Protein AF-A0A920MX42-F1 (afdb_monomer)

Solvent-accessible surface area (backbone atoms only — not comparable to full-atom values): 5718 Å² total; per-residue (Å²): 137,81,86,75,76,70,74,86,81,66,49,70,89,48,78,51,64,44,71,52,87,67,25,40,43,35,32,10,25,47,97,42,59,8,33,32,33,56,77,58,56,96,63,99,54,83,55,80,85,58,47,42,77,44,28,25,28,31,77,16,60,69,50,57,47,42,89,58,65,45,53,29,32,5,30,34,77,96,69,32,32,24,38,22,32,66,86,78,68,46,74,46,81,48,70,81,81,82,119

pLDDT: mean 82.23, std 15.17, range [33.03, 94.81]

Sequence (99 aa):
MVHSKKPTYAQFYRVITDNRFPYYVYAGQQDNSSVAVPNQTTGRGIDWSDWYSAAGCESAYLAFDPDNPVEVYGGCYQGLIEKLNVMTRKVEVLWLMNF

Nearest PDB structures (foldseek):
  7qep-assembly1_RA  TM=6.853E-01  e=4.063E-01  Encephalitozoon cuniculi GB-M1
  5ic7-assembly1_A  TM=6.778E-01  e=4.063E-01  Thermochaetoides thermophila DSM 1495
  8snb-assembly1_4A  TM=6.304E-01  e=8.174E-01  Strongylocentrotus purpuratus
  8y6p-assembly1_Q  TM=5.548E-01  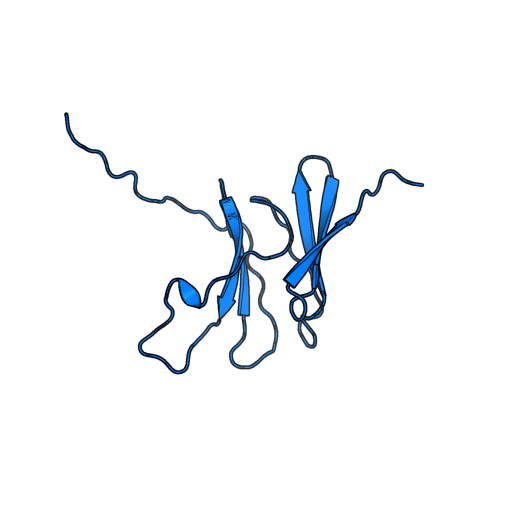e=6.247E-01  Drosophila melanogaster

Structure (mmCIF, N/CA/C/O backbone):
data_AF-A0A920MX42-F1
#
_entry.id   AF-A0A920MX42-F1
#
loop_
_atom_site.group_PDB
_atom_site.id
_atom_site.type_symbol
_atom_site.label_atom_id
_atom_site.label_alt_id
_atom_site.label_comp_id
_atom_site.label_asym_id
_atom_site.label_entity_id
_atom_site.label_seq_id
_atom_site.pdbx_PDB_ins_code
_atom_site.Cartn_x
_atom_site.Cartn_y
_atom_site.Cartn_z
_atom_site.occupancy
_atom_site.B_iso_or_equiv
_atom_site.auth_seq_id
_atom_site.auth_comp_id
_atom_site.auth_asym_id
_atom_site.auth_atom_id
_atom_site.pdbx_PDB_model_num
ATOM 1 N N . MET A 1 1 ? 9.013 39.762 4.833 1.00 33.03 1 MET A N 1
ATOM 2 C CA . MET A 1 1 ? 9.105 38.291 4.724 1.00 33.03 1 MET A CA 1
ATOM 3 C C . MET A 1 1 ? 7.728 37.723 5.005 1.00 33.03 1 MET A C 1
ATOM 5 O O . MET A 1 1 ? 7.288 37.770 6.143 1.00 33.03 1 MET A O 1
ATOM 9 N N . VAL A 1 2 ? 7.010 37.278 3.976 1.00 33.75 2 VAL A N 1
ATOM 10 C CA . VAL A 1 2 ? 5.775 36.512 4.171 1.00 33.75 2 VAL A CA 1
ATOM 11 C C . VAL A 1 2 ? 6.209 35.060 4.290 1.00 33.75 2 VAL A C 1
ATOM 13 O O . VAL A 1 2 ? 6.822 34.524 3.369 1.00 33.75 2 VAL A O 1
ATOM 16 N N . HIS A 1 3 ? 5.955 34.446 5.442 1.00 37.38 3 HIS A N 1
ATOM 17 C CA . HIS A 1 3 ? 6.099 33.007 5.616 1.00 37.38 3 HIS A CA 1
ATOM 18 C C . HIS A 1 3 ? 5.019 32.340 4.758 1.00 37.38 3 HIS A C 1
ATOM 20 O O . HIS A 1 3 ? 3.893 32.125 5.203 1.00 37.38 3 HIS A O 1
ATOM 26 N N . SER A 1 4 ? 5.340 32.099 3.485 1.00 34.34 4 SER A N 1
ATOM 27 C CA . SER A 1 4 ? 4.512 31.297 2.595 1.00 34.34 4 SER A CA 1
ATOM 28 C C . SER A 1 4 ? 4.564 29.868 3.116 1.00 34.34 4 SER A C 1
ATOM 30 O O . SER A 1 4 ? 5.504 29.119 2.845 1.00 34.34 4 SER A O 1
ATOM 32 N N . LYS A 1 5 ? 3.578 29.506 3.937 1.00 45.38 5 LYS A N 1
ATOM 33 C CA . LYS A 1 5 ? 3.261 28.110 4.209 1.00 45.38 5 LYS A CA 1
ATOM 34 C C . LYS A 1 5 ? 2.852 27.549 2.849 1.00 45.38 5 LYS A C 1
ATOM 36 O O . LYS A 1 5 ? 1.749 27.828 2.386 1.00 45.38 5 LYS A O 1
ATOM 41 N N . LYS A 1 6 ? 3.774 26.869 2.156 1.00 48.97 6 LYS A N 1
ATOM 42 C CA . LYS A 1 6 ? 3.449 26.165 0.914 1.00 48.97 6 LYS A CA 1
ATOM 43 C C . LYS A 1 6 ? 2.224 25.300 1.226 1.00 48.97 6 LYS A C 1
ATOM 45 O O . LYS A 1 6 ? 2.298 24.526 2.183 1.00 48.97 6 LYS A O 1
ATOM 50 N N . PRO A 1 7 ? 1.102 25.425 0.505 1.00 45.41 7 PRO A N 1
ATOM 51 C CA . PRO A 1 7 ? 0.087 24.390 0.560 1.00 45.41 7 PRO A CA 1
ATOM 52 C C . PRO A 1 7 ? 0.813 23.083 0.247 1.00 45.41 7 PRO A C 1
ATOM 54 O O . PRO A 1 7 ? 1.626 23.041 -0.679 1.00 45.41 7 PRO A O 1
ATOM 57 N N . THR A 1 8 ? 0.622 22.049 1.059 1.00 52.72 8 THR A N 1
ATOM 58 C CA . THR A 1 8 ? 1.105 20.706 0.731 1.00 52.72 8 THR A CA 1
ATOM 59 C C . THR A 1 8 ? 0.271 20.213 -0.443 1.00 52.72 8 THR A C 1
ATOM 61 O O . THR A 1 8 ? -0.716 19.505 -0.275 1.00 52.72 8 THR A O 1
ATOM 64 N N . TYR A 1 9 ? 0.616 20.701 -1.634 1.00 56.22 9 TYR A N 1
ATOM 65 C CA . TYR A 1 9 ? 0.080 20.257 -2.904 1.00 56.22 9 TYR A CA 1
ATOM 66 C C . TYR A 1 9 ? 0.596 18.840 -3.120 1.00 56.22 9 TYR A C 1
ATOM 68 O O . TYR A 1 9 ? 1.707 18.636 -3.591 1.00 56.22 9 TYR A O 1
ATOM 76 N N . ALA A 1 10 ? -0.199 17.874 -2.690 1.00 65.19 10 ALA A N 1
ATOM 77 C CA . ALA A 1 10 ? 0.009 16.467 -2.952 1.00 65.19 10 ALA A CA 1
ATOM 78 C C . ALA A 1 10 ? -0.965 16.053 -4.051 1.00 65.19 10 ALA A C 1
ATOM 80 O O . ALA A 1 10 ? -2.143 16.413 -4.005 1.00 65.19 10 ALA A O 1
ATOM 81 N N . GLN A 1 11 ? -0.476 15.324 -5.046 1.00 77.62 11 GLN A N 1
ATOM 82 C CA . GLN A 1 11 ? -1.298 14.819 -6.139 1.00 77.62 11 GLN A CA 1
ATOM 83 C C . GLN A 1 11 ? -1.220 13.296 -6.141 1.00 77.62 11 GLN A C 1
ATOM 85 O O . GLN A 1 11 ? -0.132 12.727 -6.046 1.00 77.62 11 GLN A O 1
ATOM 90 N N . PHE A 1 12 ? -2.380 12.646 -6.234 1.00 83.62 12 PHE A N 1
ATOM 91 C CA . PHE A 1 12 ? -2.490 11.206 -6.431 1.00 83.62 12 PHE A CA 1
ATOM 92 C C . PHE A 1 12 ? -2.818 10.952 -7.896 1.00 83.62 12 PHE A C 1
ATOM 94 O O . PHE A 1 12 ? -3.906 11.284 -8.361 1.00 83.62 12 PHE A O 1
ATOM 101 N N . TYR A 1 13 ? -1.880 10.362 -8.631 1.00 80.00 13 TYR A N 1
ATOM 102 C CA . TYR A 1 13 ? -2.086 10.056 -10.050 1.00 80.00 13 TYR A CA 1
ATOM 103 C C . TYR A 1 13 ? -2.804 8.724 -10.273 1.00 80.00 13 TYR A C 1
ATOM 105 O O . TYR A 1 13 ? -3.379 8.492 -11.336 1.00 80.00 13 TYR A O 1
ATOM 113 N N . ARG A 1 14 ? -2.761 7.831 -9.280 1.00 86.12 14 ARG A N 1
ATOM 114 C CA . ARG A 1 14 ? -3.396 6.516 -9.323 1.00 86.12 14 ARG A CA 1
ATOM 115 C C . ARG A 1 14 ? -3.838 6.110 -7.930 1.00 86.12 14 ARG A C 1
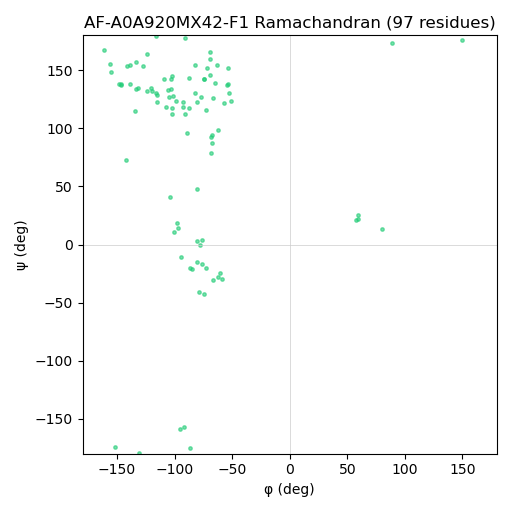ATOM 117 O O . ARG A 1 14 ? -3.094 6.288 -6.971 1.00 86.12 14 ARG A O 1
ATOM 124 N N . VAL A 1 15 ? -5.037 5.545 -7.864 1.00 89.88 15 VAL A N 1
ATOM 125 C CA . VAL A 1 15 ? -5.678 5.097 -6.633 1.00 89.88 15 VAL A CA 1
ATOM 126 C C . VAL A 1 15 ? -6.236 3.699 -6.865 1.00 89.88 15 VAL A C 1
ATOM 128 O O . VAL A 1 15 ? -6.868 3.465 -7.895 1.00 89.88 15 VAL A O 1
ATOM 131 N N . ILE A 1 16 ? -6.002 2.787 -5.923 1.00 92.88 16 ILE A N 1
ATOM 132 C CA . ILE A 1 16 ? -6.623 1.456 -5.889 1.00 92.88 16 ILE A CA 1
ATOM 133 C C . ILE A 1 16 ? -7.145 1.149 -4.484 1.00 92.88 16 ILE A C 1
ATOM 135 O O . ILE A 1 16 ? -6.678 1.736 -3.507 1.00 92.88 16 ILE A O 1
ATOM 139 N N . THR A 1 17 ? -8.109 0.238 -4.377 1.00 94.81 17 THR A N 1
ATOM 140 C CA . THR A 1 17 ? -8.725 -0.158 -3.104 1.00 94.81 17 THR A CA 1
ATOM 141 C C . THR A 1 17 ? -8.692 -1.665 -2.912 1.00 94.81 17 THR A C 1
ATOM 143 O O . THR A 1 17 ? -8.675 -2.412 -3.889 1.00 94.81 17 THR A O 1
ATOM 146 N N . ASP A 1 18 ? -8.699 -2.104 -1.657 1.00 94.19 18 ASP A N 1
ATOM 147 C CA . ASP A 1 18 ? -8.965 -3.504 -1.314 1.00 94.19 18 ASP A CA 1
ATOM 148 C C . ASP A 1 18 ? -10.463 -3.760 -1.064 1.00 94.19 18 ASP A C 1
ATOM 150 O O . ASP A 1 18 ? -11.282 -2.841 -1.126 1.00 94.19 18 ASP A O 1
ATOM 154 N N . ASN A 1 19 ? -10.807 -5.020 -0.786 1.00 94.75 19 ASN A N 1
ATOM 155 C CA . ASN A 1 19 ? -12.170 -5.469 -0.497 1.00 94.75 19 ASN A CA 1
ATOM 156 C C . ASN A 1 19 ? -12.436 -5.665 1.009 1.00 94.75 19 ASN A C 1
ATOM 158 O O . ASN A 1 19 ? -13.457 -6.245 1.388 1.00 94.75 19 ASN A O 1
ATOM 162 N N . ARG A 1 20 ? -11.533 -5.215 1.894 1.00 91.31 20 ARG A N 1
ATOM 163 C CA . ARG A 1 20 ? -11.740 -5.322 3.349 1.00 91.31 20 ARG A CA 1
ATOM 164 C C . ARG A 1 20 ? -12.858 -4.374 3.790 1.00 91.31 20 ARG A C 1
ATOM 166 O O . ARG A 1 20 ? -13.253 -3.473 3.063 1.00 91.31 20 ARG A O 1
ATOM 173 N N . PHE A 1 21 ? -13.384 -4.545 5.001 1.00 88.00 21 PHE A N 1
ATOM 174 C CA . PHE A 1 21 ? -14.280 -3.547 5.588 1.00 88.00 21 PHE A CA 1
ATOM 175 C C . PHE A 1 21 ? -13.895 -3.261 7.043 1.00 88.00 21 PHE A C 1
ATOM 177 O O . PHE A 1 21 ? -14.026 -4.159 7.878 1.00 88.00 21 PHE A O 1
ATOM 184 N N . PRO A 1 22 ? -13.440 -2.037 7.378 1.00 89.88 22 PRO A N 1
ATOM 185 C CA . PRO A 1 22 ? -13.134 -0.900 6.489 1.00 89.88 22 PRO A CA 1
ATOM 186 C C . PRO A 1 22 ? -12.152 -1.246 5.352 1.00 89.88 22 PRO A C 1
ATOM 188 O O . PRO A 1 22 ? -11.186 -1.971 5.598 1.00 89.88 22 PRO A O 1
ATOM 191 N N . TYR A 1 23 ? -12.401 -0.752 4.131 1.00 92.06 23 TYR A N 1
ATOM 192 C CA . TYR A 1 23 ? -11.460 -0.934 3.015 1.00 92.06 23 TYR A CA 1
ATOM 193 C C . TYR A 1 23 ? -10.350 0.105 3.091 1.00 92.06 23 TYR A C 1
ATOM 195 O O . TYR A 1 23 ? -10.548 1.197 3.629 1.00 92.06 23 TYR A O 1
ATOM 203 N N . TYR A 1 24 ? -9.191 -0.207 2.520 1.00 94.56 24 TYR A N 1
ATOM 204 C CA . TYR A 1 24 ? -8.100 0.755 2.386 1.00 94.56 24 TYR A CA 1
ATOM 205 C C . TYR A 1 24 ? -8.011 1.317 0.973 1.00 94.56 24 TYR A C 1
ATOM 207 O O . TYR A 1 24 ? -8.258 0.629 -0.016 1.00 94.56 24 TYR A O 1
ATOM 215 N N . VAL A 1 25 ? -7.629 2.587 0.900 1.00 93.06 25 VAL A N 1
ATOM 216 C CA . VAL A 1 25 ? -7.299 3.328 -0.312 1.00 93.06 25 VAL A CA 1
ATOM 217 C C . VAL A 1 25 ? -5.784 3.465 -0.380 1.00 93.06 25 VAL A C 1
ATOM 219 O O . VAL A 1 25 ? -5.169 3.947 0.569 1.00 93.06 25 VAL A O 1
ATOM 222 N N . TYR A 1 26 ? -5.190 3.066 -1.501 1.00 93.12 26 TYR A N 1
ATOM 223 C CA . TYR A 1 26 ? -3.748 3.060 -1.727 1.00 93.12 26 TYR A CA 1
ATOM 224 C C . TYR A 1 26 ? -3.392 3.947 -2.914 1.00 93.12 26 TYR A C 1
ATOM 226 O O . TYR A 1 26 ? -4.031 3.854 -3.967 1.00 93.12 26 TYR A O 1
ATOM 234 N N . ALA A 1 27 ? -2.361 4.780 -2.774 1.00 89.94 27 ALA A N 1
ATOM 235 C CA . ALA A 1 27 ? -1.936 5.681 -3.840 1.00 89.94 27 ALA A CA 1
ATOM 236 C C . ALA A 1 27 ? -0.458 6.080 -3.737 1.00 89.94 27 ALA A C 1
ATOM 238 O O . ALA A 1 27 ? 0.086 6.221 -2.644 1.00 89.94 27 ALA A O 1
ATOM 239 N N . GLY A 1 28 ? 0.178 6.316 -4.886 1.00 86.81 28 GLY A N 1
ATOM 240 C CA . GLY A 1 28 ? 1.453 7.034 -4.965 1.00 86.81 28 GLY A CA 1
ATOM 241 C C . GLY A 1 28 ? 1.217 8.535 -4.804 1.00 86.81 28 GLY A C 1
ATOM 242 O O . GLY A 1 28 ? 0.370 9.094 -5.506 1.00 86.81 28 GLY A O 1
ATOM 243 N N . GLN A 1 29 ? 1.926 9.178 -3.876 1.00 82.94 29 GLN A N 1
ATOM 244 C CA . GLN A 1 29 ? 1.833 10.618 -3.646 1.00 82.94 29 GLN A CA 1
ATOM 245 C C . GLN A 1 29 ? 2.987 11.329 -4.356 1.00 82.94 29 GLN A C 1
ATOM 247 O O . GLN A 1 29 ? 4.140 11.036 -4.060 1.00 82.94 29 GLN A O 1
ATOM 252 N N . GLN A 1 30 ? 2.693 12.290 -5.238 1.00 79.38 30 GLN A N 1
ATOM 253 C CA . GLN A 1 30 ? 3.741 13.095 -5.875 1.00 79.38 30 GLN A CA 1
ATOM 254 C C . GLN A 1 30 ? 4.652 13.761 -4.832 1.00 79.38 30 GLN A C 1
ATOM 256 O O . GLN A 1 30 ? 4.160 14.308 -3.841 1.00 79.38 30 GLN A O 1
ATOM 261 N N . ASP A 1 31 ? 5.957 13.736 -5.093 1.00 71.31 31 ASP A N 1
ATOM 262 C CA . ASP A 1 31 ? 7.030 14.305 -4.284 1.00 71.31 31 ASP A CA 1
ATOM 263 C C . ASP A 1 31 ? 7.083 13.724 -2.854 1.00 71.31 31 ASP A C 1
ATOM 265 O O . ASP A 1 31 ? 7.622 14.352 -1.938 1.00 71.31 31 ASP A O 1
ATOM 269 N N . ASN A 1 32 ? 6.511 12.527 -2.635 1.00 75.38 32 ASN A N 1
ATOM 270 C CA . ASN A 1 32 ? 6.496 11.833 -1.344 1.00 75.38 32 ASN A CA 1
ATOM 271 C C . ASN A 1 32 ? 6.418 10.292 -1.487 1.00 75.38 32 ASN A C 1
ATOM 273 O O . ASN A 1 32 ? 6.504 9.733 -2.575 1.00 75.38 32 ASN A O 1
ATOM 277 N N . SER A 1 33 ? 6.275 9.565 -0.378 1.00 81.19 33 SER A N 1
ATOM 278 C CA . SER A 1 33 ? 6.046 8.118 -0.385 1.00 81.19 33 SER A CA 1
ATOM 279 C C . SER A 1 33 ? 4.665 7.745 -0.929 1.00 81.19 33 SER A C 1
ATOM 281 O O . SER A 1 33 ? 3.715 8.524 -0.857 1.00 81.19 33 SER A O 1
ATOM 283 N N . SER A 1 34 ? 4.505 6.499 -1.369 1.00 87.94 34 SER A N 1
ATOM 284 C CA . SER A 1 34 ? 3.168 5.915 -1.477 1.00 87.94 34 SER A CA 1
ATOM 285 C C . SER A 1 34 ? 2.507 5.803 -0.097 1.00 87.94 34 SER A C 1
ATOM 287 O O . SER A 1 34 ? 3.181 5.746 0.935 1.00 87.94 34 SER A O 1
ATOM 289 N N . VAL A 1 35 ? 1.178 5.797 -0.065 1.00 91.19 35 VAL A N 1
ATOM 290 C CA . VAL A 1 35 ? 0.383 5.815 1.167 1.00 91.19 35 VAL A CA 1
ATOM 291 C C . VAL A 1 35 ? -0.812 4.879 1.079 1.00 91.19 35 VAL A C 1
AT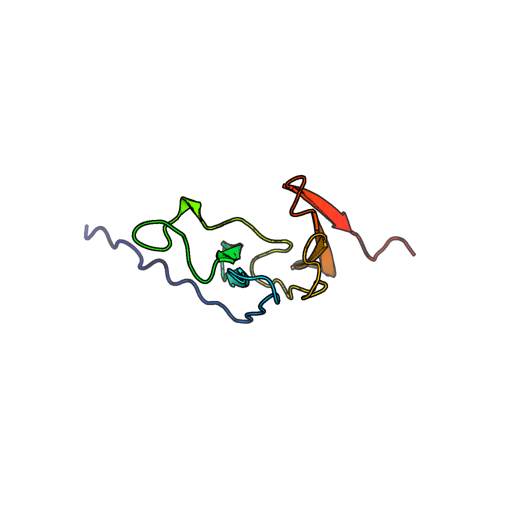OM 293 O O . VAL A 1 35 ? -1.329 4.605 -0.005 1.00 91.19 35 VAL A O 1
ATOM 296 N N . ALA A 1 36 ? -1.261 4.423 2.243 1.00 92.00 36 ALA A N 1
ATOM 297 C CA . ALA A 1 36 ? -2.489 3.678 2.438 1.00 92.00 36 ALA A CA 1
ATOM 298 C C . ALA A 1 36 ? -3.287 4.274 3.604 1.00 92.00 36 ALA A C 1
ATOM 300 O O . ALA A 1 36 ? -2.721 4.549 4.665 1.00 92.00 36 ALA A O 1
ATOM 301 N N . VAL A 1 37 ? -4.593 4.449 3.412 1.00 92.75 37 VAL A N 1
ATOM 302 C CA . VAL A 1 37 ? -5.513 5.054 4.388 1.00 92.75 37 VAL A CA 1
ATOM 303 C C . VAL A 1 37 ? -6.837 4.281 4.421 1.00 92.75 37 VAL A C 1
ATOM 305 O O . VAL A 1 37 ? -7.319 3.889 3.356 1.00 92.75 37 VAL A O 1
ATOM 308 N N . PRO A 1 38 ? -7.442 4.017 5.593 1.00 92.69 38 PRO A N 1
ATOM 309 C CA . PRO A 1 38 ? -8.747 3.366 5.654 1.00 92.69 38 PRO A CA 1
ATOM 310 C C . PRO A 1 38 ? -9.860 4.313 5.191 1.00 92.69 38 PRO A C 1
ATOM 312 O O . PRO A 1 38 ? -9.773 5.527 5.359 1.00 92.69 38 PRO A O 1
ATOM 315 N N . ASN A 1 39 ? -10.949 3.767 4.656 1.00 91.50 39 ASN A N 1
ATOM 316 C CA . ASN A 1 39 ? -12.121 4.546 4.252 1.00 91.50 39 ASN A CA 1
ATOM 317 C C . ASN A 1 39 ? -12.948 5.061 5.442 1.00 91.50 39 ASN A C 1
ATOM 319 O O . ASN A 1 39 ? -13.731 5.996 5.290 1.00 91.50 39 ASN A O 1
ATOM 323 N N . GLN A 1 40 ? -12.795 4.436 6.609 1.00 90.12 40 GLN A N 1
ATOM 324 C CA . GLN A 1 40 ? -13.417 4.849 7.860 1.00 90.12 40 GLN A CA 1
ATOM 325 C C . GLN A 1 40 ? -12.618 4.329 9.055 1.00 90.12 40 GLN A C 1
ATOM 327 O O . GLN A 1 40 ? -11.953 3.295 8.982 1.00 90.12 40 GLN A O 1
ATOM 332 N N . THR A 1 41 ? -12.755 5.016 10.181 1.00 87.88 41 THR A N 1
ATOM 333 C CA . THR A 1 41 ? -12.204 4.604 11.473 1.00 87.88 41 THR A CA 1
ATOM 334 C C . THR A 1 41 ? -13.330 4.537 12.496 1.00 87.88 41 THR A C 1
ATOM 336 O O . THR A 1 41 ? -14.412 5.089 12.292 1.00 87.88 41 THR A O 1
ATOM 339 N N . THR A 1 42 ? -13.092 3.875 13.626 1.00 83.56 42 THR A N 1
ATOM 340 C CA . THR A 1 42 ? -14.035 3.874 14.759 1.00 83.56 42 THR A CA 1
ATOM 341 C C . THR A 1 42 ? -13.967 5.164 15.591 1.00 83.56 42 THR A C 1
ATOM 343 O O . THR A 1 42 ? -14.657 5.278 16.602 1.00 83.56 42 THR A O 1
ATOM 346 N N . GLY A 1 43 ? -13.094 6.107 15.218 1.00 81.19 43 GLY A N 1
ATOM 347 C CA . GLY A 1 43 ? -12.848 7.363 15.922 1.00 81.19 43 GLY A CA 1
ATOM 348 C C . GLY A 1 43 ? -13.717 8.525 15.430 1.00 81.19 43 GLY A C 1
ATOM 349 O O . GLY A 1 43 ? -14.784 8.346 14.853 1.00 81.19 43 GLY A O 1
ATOM 350 N N . ARG A 1 44 ? -13.249 9.759 15.663 1.00 83.81 44 ARG A N 1
ATOM 351 C CA . ARG A 1 44 ? -13.944 11.000 15.249 1.00 83.81 44 ARG A CA 1
ATOM 352 C C . ARG A 1 44 ? -13.740 11.363 13.771 1.00 83.81 44 ARG A C 1
ATOM 354 O O . ARG A 1 44 ? -14.198 12.416 13.337 1.00 83.81 44 ARG A O 1
ATOM 361 N N . GLY A 1 45 ? -13.034 10.524 13.026 1.00 87.31 45 GLY A N 1
ATOM 362 C CA . GLY A 1 45 ? -12.621 10.753 11.650 1.00 87.31 45 GLY A CA 1
ATOM 363 C C . GLY A 1 45 ? -11.301 10.046 11.367 1.00 87.31 45 GLY A C 1
ATOM 364 O O . GLY A 1 45 ? -10.705 9.455 12.266 1.00 87.31 45 GLY A O 1
ATOM 365 N N . ILE A 1 46 ? -10.869 10.117 10.113 1.00 88.62 46 ILE A N 1
ATOM 366 C CA . ILE A 1 46 ? -9.541 9.671 9.694 1.00 88.62 46 ILE A CA 1
ATOM 367 C C . ILE A 1 46 ? -8.552 10.783 10.047 1.00 88.62 46 ILE A C 1
ATOM 369 O O . ILE A 1 46 ? -8.718 11.921 9.598 1.00 88.62 46 ILE A O 1
ATOM 373 N N . ASP A 1 47 ? -7.540 10.463 10.840 1.00 88.94 47 ASP A N 1
ATOM 374 C CA . ASP A 1 47 ? -6.445 11.362 11.180 1.00 88.94 47 ASP A CA 1
ATOM 375 C C . ASP A 1 47 ? -5.105 10.837 10.645 1.00 88.94 47 ASP A C 1
ATOM 377 O O . ASP A 1 47 ? -5.033 9.801 9.994 1.00 88.94 47 ASP A O 1
ATOM 381 N N . TRP A 1 48 ? -4.024 11.582 10.875 1.00 84.19 48 TRP A N 1
ATOM 382 C CA . TRP A 1 48 ? -2.691 11.255 10.361 1.00 84.19 48 TRP A CA 1
ATOM 383 C C . TRP A 1 48 ? -2.139 9.912 10.852 1.00 84.19 48 TRP A C 1
ATOM 385 O O . TRP A 1 48 ? -1.280 9.343 10.186 1.00 84.19 48 TRP A O 1
ATOM 395 N N . SER A 1 49 ? -2.600 9.417 12.004 1.00 87.69 49 SER A N 1
ATOM 396 C CA . SER A 1 49 ? -2.158 8.142 12.574 1.00 87.69 49 SER A CA 1
ATOM 397 C C . SER A 1 49 ? -2.764 6.928 11.868 1.00 87.69 49 SER A C 1
ATOM 399 O O . SER A 1 49 ? -2.213 5.832 11.963 1.00 87.69 49 SER A O 1
ATOM 401 N N . ASP A 1 50 ? -3.838 7.128 11.102 1.00 88.81 50 ASP A N 1
ATOM 402 C CA . ASP A 1 50 ? -4.472 6.081 10.299 1.00 88.81 50 ASP A CA 1
ATOM 403 C C . ASP A 1 50 ? -3.747 5.821 8.967 1.00 88.81 50 ASP A C 1
ATOM 405 O O . ASP A 1 50 ? -3.988 4.806 8.306 1.00 88.81 50 ASP A O 1
ATOM 409 N N . TRP A 1 51 ? -2.859 6.734 8.562 1.00 90.00 51 TRP A N 1
ATOM 410 C CA . TRP A 1 51 ? -2.091 6.638 7.323 1.00 90.00 51 TRP A CA 1
ATOM 411 C C . TRP A 1 51 ? -0.800 5.859 7.553 1.00 90.00 51 TRP A C 1
ATOM 413 O O . TRP A 1 51 ? -0.124 6.016 8.569 1.00 90.00 51 TRP A O 1
ATOM 423 N N . TYR A 1 52 ? -0.398 5.065 6.566 1.00 89.44 52 TYR A N 1
ATOM 424 C CA . TYR A 1 52 ? 0.921 4.437 6.562 1.00 89.44 52 TYR A CA 1
ATOM 425 C C . TYR A 1 52 ? 1.538 4.412 5.166 1.00 89.44 52 TYR A C 1
ATOM 427 O O . TYR A 1 52 ? 0.819 4.396 4.169 1.00 89.44 52 TYR A O 1
ATOM 435 N N . SER A 1 53 ? 2.871 4.378 5.092 1.00 88.44 53 SER A N 1
ATOM 436 C CA . SER A 1 53 ? 3.582 4.247 3.817 1.00 88.44 53 SER A CA 1
ATOM 437 C C . SER A 1 53 ? 3.318 2.883 3.182 1.00 88.44 53 SER A C 1
ATOM 439 O O . SER A 1 53 ? 3.510 1.848 3.827 1.00 88.44 53 SER A O 1
ATOM 441 N N . ALA A 1 54 ? 2.864 2.883 1.931 1.00 89.75 54 ALA A N 1
ATOM 442 C CA . ALA A 1 54 ? 2.650 1.666 1.154 1.00 89.75 54 ALA A CA 1
ATOM 443 C C . ALA A 1 54 ? 3.947 1.243 0.430 1.00 89.75 54 ALA A C 1
ATOM 445 O O . ALA A 1 54 ? 5.010 1.818 0.662 1.00 89.75 54 ALA A O 1
ATOM 446 N N . ALA A 1 55 ? 3.885 0.201 -0.405 1.00 88.88 55 ALA A N 1
ATOM 447 C CA . ALA A 1 55 ? 5.031 -0.195 -1.222 1.00 88.88 55 ALA A CA 1
ATOM 448 C C . ALA A 1 55 ? 5.242 0.763 -2.401 1.00 88.88 55 ALA A C 1
ATOM 450 O O . ALA A 1 55 ? 4.284 1.167 -3.064 1.00 88.88 55 ALA A O 1
ATOM 451 N N . GLY A 1 56 ? 6.501 1.040 -2.726 1.00 85.69 56 GLY A N 1
ATOM 452 C CA . GLY A 1 56 ? 6.881 1.874 -3.854 1.00 85.69 56 GLY A CA 1
ATOM 453 C C . GLY A 1 56 ? 6.974 3.354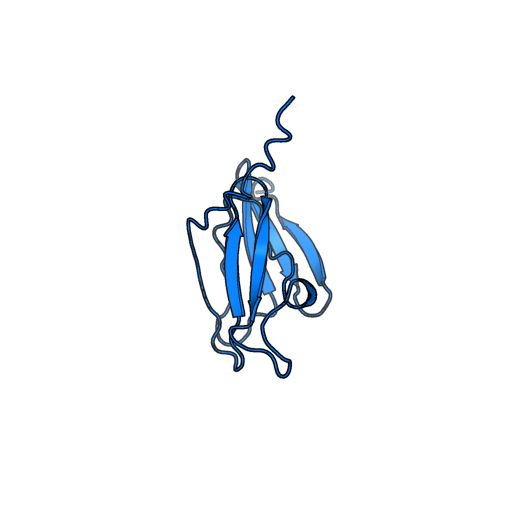 -3.493 1.00 85.69 56 GLY A C 1
ATOM 454 O O . GLY A 1 56 ? 6.606 3.805 -2.405 1.00 85.69 56 GLY A O 1
ATOM 455 N N . CYS A 1 57 ? 7.458 4.124 -4.460 1.00 83.00 57 CYS A N 1
ATOM 456 C CA . CYS A 1 57 ? 7.814 5.531 -4.288 1.00 83.00 57 CYS A CA 1
ATOM 457 C C . CYS A 1 57 ? 6.666 6.469 -4.712 1.00 83.00 57 CYS A C 1
ATOM 459 O O . CYS A 1 57 ? 5.506 6.064 -4.789 1.00 83.00 57 CYS A O 1
ATOM 461 N N . GLU A 1 58 ? 6.970 7.729 -5.023 1.00 74.50 58 GLU A N 1
ATOM 462 C CA . GLU A 1 58 ? 5.970 8.730 -5.434 1.00 74.50 58 GLU A CA 1
ATOM 463 C C . GLU A 1 58 ? 5.166 8.337 -6.684 1.00 74.50 58 GLU A C 1
ATOM 465 O O . GLU A 1 58 ? 4.003 8.700 -6.842 1.00 74.50 58 GLU A O 1
ATOM 470 N N . SER A 1 59 ? 5.790 7.559 -7.574 1.00 73.81 59 SER A N 1
ATOM 471 C CA . SER A 1 59 ? 5.223 7.107 -8.850 1.00 73.81 59 SER A CA 1
ATOM 472 C C . SER A 1 59 ? 4.635 5.695 -8.767 1.00 73.81 59 SER A C 1
ATOM 474 O O . SER A 1 59 ? 4.476 5.035 -9.796 1.00 73.81 59 SER A O 1
ATOM 476 N N . ALA A 1 60 ? 4.358 5.199 -7.556 1.00 78.75 60 ALA A N 1
ATOM 477 C CA . ALA A 1 60 ? 3.978 3.811 -7.352 1.00 78.75 60 ALA A CA 1
ATOM 478 C C . ALA A 1 60 ? 2.745 3.414 -8.173 1.00 78.75 60 ALA A C 1
ATOM 480 O O . ALA A 1 60 ? 1.646 3.955 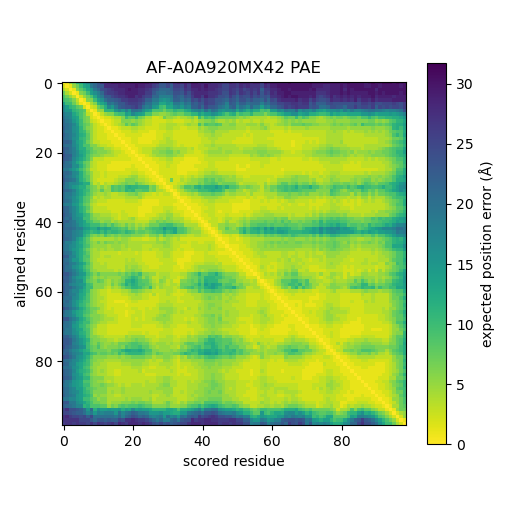-8.028 1.00 78.75 60 ALA A O 1
ATOM 481 N N . TYR A 1 61 ? 2.934 2.398 -9.014 1.00 84.94 61 TYR A N 1
ATOM 482 C CA . TYR A 1 61 ? 1.844 1.575 -9.512 1.00 84.94 61 TYR A CA 1
ATOM 483 C C . TYR A 1 61 ? 1.656 0.433 -8.519 1.00 84.94 61 TYR A C 1
ATOM 485 O O . TYR A 1 61 ? 2.396 -0.549 -8.556 1.00 84.94 61 TYR A O 1
ATOM 493 N N . LEU A 1 62 ? 0.717 0.611 -7.592 1.00 89.62 62 LEU A N 1
ATOM 494 C CA . LEU A 1 62 ? 0.438 -0.382 -6.564 1.00 89.62 62 LEU A CA 1
ATOM 495 C C . LEU A 1 62 ? -0.318 -1.579 -7.156 1.00 89.62 62 LEU A C 1
ATOM 497 O O . LEU A 1 62 ? -1.179 -1.408 -8.020 1.00 89.62 62 LEU A O 1
ATOM 501 N N . ALA A 1 63 ? 0.010 -2.778 -6.686 1.00 90.94 63 ALA A N 1
ATOM 502 C CA . ALA A 1 63 ? -0.672 -4.021 -7.022 1.00 90.94 63 ALA A CA 1
ATOM 503 C C . ALA A 1 63 ? -0.665 -4.968 -5.814 1.00 90.94 63 ALA A C 1
ATOM 505 O O . ALA A 1 63 ? 0.347 -5.104 -5.127 1.00 90.94 63 ALA A O 1
ATOM 5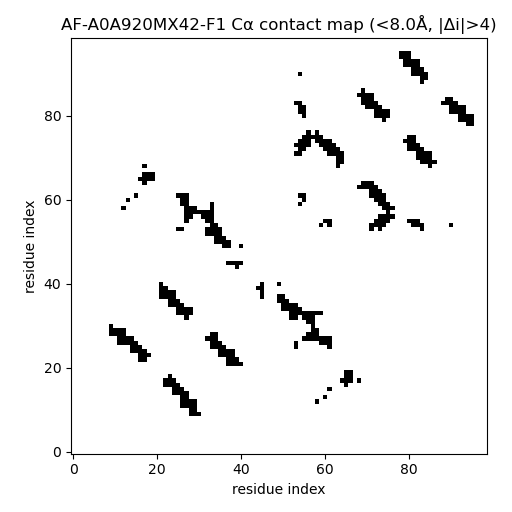06 N N . PHE A 1 64 ? -1.797 -5.612 -5.553 1.00 93.44 64 PHE A N 1
ATOM 507 C CA . PHE A 1 64 ? -1.995 -6.590 -4.483 1.00 93.44 64 PHE A CA 1
ATOM 508 C C . PHE A 1 64 ? -3.244 -7.424 -4.784 1.00 93.44 64 PHE A C 1
ATOM 510 O O . PHE A 1 64 ? -4.029 -7.063 -5.661 1.00 93.44 64 PHE A O 1
ATOM 517 N N . ASP A 1 65 ? -3.431 -8.520 -4.050 1.00 93.38 65 ASP A N 1
ATOM 518 C CA . ASP A 1 65 ? -4.697 -9.255 -4.023 1.00 93.38 65 ASP A CA 1
ATOM 519 C C . ASP A 1 65 ? -5.747 -8.441 -3.234 1.00 93.38 65 ASP A C 1
ATOM 521 O O . ASP A 1 65 ? -5.546 -8.219 -2.034 1.00 93.38 65 ASP A O 1
ATOM 525 N N . PRO A 1 66 ? -6.845 -7.966 -3.861 1.00 91.81 66 PRO A N 1
ATOM 526 C CA . PRO A 1 66 ? -7.857 -7.159 -3.178 1.00 91.81 66 PRO A CA 1
ATOM 527 C C . PRO A 1 66 ? -8.560 -7.887 -2.027 1.00 91.81 66 PRO A C 1
ATOM 529 O O . PRO A 1 66 ? -8.995 -7.227 -1.082 1.00 91.81 66 PRO A O 1
ATOM 532 N N . ASP A 1 67 ? -8.654 -9.218 -2.081 1.00 93.94 67 ASP A N 1
ATOM 533 C CA . ASP A 1 67 ? -9.289 -10.034 -1.041 1.00 93.94 67 ASP A CA 1
ATOM 534 C C . ASP A 1 67 ? -8.302 -10.396 0.082 1.00 93.94 67 ASP A C 1
ATOM 536 O O . ASP A 1 67 ? -8.709 -10.689 1.209 1.00 93.94 67 ASP A O 1
ATOM 540 N N . ASN A 1 68 ? -6.995 -10.326 -0.194 1.00 92.56 68 ASN A N 1
ATOM 541 C CA . ASN A 1 68 ? -5.930 -10.614 0.764 1.00 92.56 68 ASN A CA 1
ATOM 542 C C . ASN A 1 68 ? -4.712 -9.672 0.607 1.00 92.56 68 ASN A C 1
ATOM 544 O O . ASN A 1 68 ? -3.635 -10.099 0.175 1.00 92.56 68 ASN A O 1
ATOM 548 N N . PRO A 1 69 ? -4.823 -8.391 1.010 1.00 91.56 69 PRO A N 1
ATOM 549 C CA . PRO A 1 69 ? -3.792 -7.373 0.785 1.00 91.56 69 PRO A CA 1
ATOM 550 C C . PRO A 1 69 ? -2.641 -7.452 1.809 1.00 91.56 69 PRO A C 1
ATOM 552 O O . PRO A 1 69 ? -2.260 -6.455 2.425 1.00 91.56 69 PRO A O 1
ATOM 555 N N . VAL A 1 70 ? -2.100 -8.652 2.045 1.00 93.69 70 VAL A N 1
ATOM 556 C CA . VAL A 1 70 ? -0.955 -8.880 2.946 1.00 93.69 70 VAL A CA 1
ATOM 557 C C . VAL A 1 70 ? 0.358 -8.512 2.267 1.00 93.69 70 VAL A C 1
ATOM 559 O O . VAL A 1 70 ? 1.219 -7.911 2.909 1.00 93.69 70 VAL A O 1
ATOM 562 N N . GLU A 1 71 ? 0.507 -8.850 0.988 1.00 94.25 71 GLU A N 1
ATOM 563 C CA . GLU A 1 71 ? 1.658 -8.472 0.172 1.00 94.25 71 GLU A CA 1
ATOM 564 C C . GLU A 1 71 ? 1.238 -7.397 -0.829 1.00 94.25 71 GLU A C 1
ATOM 566 O O . GLU A 1 71 ? 0.361 -7.607 -1.666 1.00 94.25 71 GLU A O 1
ATOM 571 N N . VAL A 1 72 ? 1.863 -6.229 -0.716 1.00 93.12 72 VAL A N 1
ATOM 572 C CA . VAL A 1 72 ? 1.616 -5.074 -1.575 1.00 93.12 72 VAL A CA 1
ATOM 573 C C . VAL A 1 72 ? 2.877 -4.786 -2.363 1.00 93.12 72 VAL A C 1
ATOM 575 O O . VAL A 1 72 ? 3.950 -4.652 -1.782 1.00 93.12 72 VAL A O 1
ATOM 578 N N . TYR A 1 73 ? 2.749 -4.671 -3.677 1.00 92.00 73 TYR A N 1
ATOM 579 C CA . TYR A 1 73 ? 3.848 -4.362 -4.579 1.00 92.00 73 TYR A CA 1
ATOM 580 C C . TYR A 1 73 ? 3.684 -2.956 -5.125 1.00 92.00 73 TYR A C 1
ATOM 582 O O . TYR A 1 73 ? 2.566 -2.538 -5.418 1.00 92.00 73 TYR A O 1
ATOM 590 N N . GLY A 1 74 ? 4.786 -2.236 -5.288 1.00 90.69 74 GLY A N 1
ATOM 591 C CA . GLY A 1 74 ? 4.772 -0.900 -5.863 1.00 90.69 74 GLY A CA 1
ATOM 592 C C . GLY A 1 74 ? 6.025 -0.621 -6.671 1.00 90.69 74 GLY A C 1
ATOM 593 O O . GLY A 1 74 ? 7.135 -0.963 -6.265 1.00 90.69 74 GLY A O 1
ATOM 594 N N . GLY A 1 75 ? 5.843 0.011 -7.828 1.00 87.69 75 GLY A N 1
ATOM 595 C CA . GLY A 1 75 ? 6.959 0.507 -8.630 1.00 87.69 75 GLY A CA 1
ATOM 596 C C . GLY A 1 75 ? 7.681 1.686 -7.967 1.00 87.69 75 GLY A C 1
ATOM 597 O O . G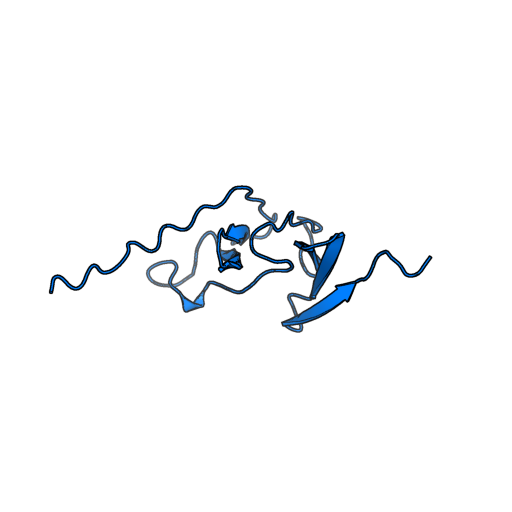LY A 1 75 ? 7.066 2.539 -7.325 1.00 87.69 75 GLY A O 1
ATOM 598 N N . CYS A 1 76 ? 8.989 1.760 -8.168 1.00 82.06 76 CYS A N 1
ATOM 599 C CA . CYS A 1 76 ? 9.832 2.899 -7.831 1.00 82.06 76 CYS A CA 1
ATOM 600 C C . CYS A 1 76 ? 10.726 3.262 -9.039 1.00 82.06 76 CYS A C 1
ATOM 602 O O . CYS A 1 76 ? 10.613 2.676 -10.120 1.00 82.06 76 CYS A O 1
ATOM 604 N N . TYR A 1 77 ? 11.579 4.277 -8.894 1.00 79.81 77 TYR A N 1
ATOM 605 C CA . TYR A 1 77 ? 12.459 4.761 -9.955 1.00 79.81 77 TYR A CA 1
ATOM 606 C C . TYR A 1 77 ? 13.317 3.644 -10.565 1.00 79.81 77 TYR A C 1
ATOM 608 O O . TYR A 1 77 ? 13.671 2.670 -9.905 1.00 79.81 77 TYR A O 1
ATOM 616 N N . GLN A 1 78 ? 13.688 3.815 -11.837 1.00 79.50 78 GLN A N 1
ATOM 617 C CA . GLN A 1 78 ? 14.635 2.939 -12.545 1.00 79.50 78 GLN A CA 1
ATOM 618 C C . GLN A 1 78 ? 14.210 1.459 -12.632 1.00 79.50 78 GLN A C 1
ATOM 620 O O . GLN A 1 78 ? 15.053 0.583 -12.795 1.00 79.50 78 GLN A O 1
ATOM 625 N N . GLY A 1 79 ? 12.905 1.173 -12.560 1.00 76.50 79 GLY A N 1
ATOM 626 C CA . GLY A 1 79 ? 12.383 -0.194 -12.673 1.00 76.50 79 GLY A CA 1
ATOM 627 C C . GLY A 1 79 ? 12.488 -1.011 -11.384 1.00 76.50 79 GLY A C 1
ATOM 628 O O . GLY A 1 79 ? 12.310 -2.228 -11.417 1.00 76.50 79 GLY A O 1
ATOM 629 N N . LEU A 1 80 ? 12.760 -0.351 -10.256 1.00 85.19 80 LEU A N 1
ATOM 630 C CA . LEU A 1 80 ? 12.691 -0.959 -8.935 1.00 85.19 80 LEU A CA 1
ATOM 631 C C . LEU A 1 80 ? 11.265 -1.372 -8.586 1.00 85.19 80 LEU A C 1
ATOM 633 O O . LEU A 1 80 ? 10.317 -0.621 -8.822 1.00 85.19 80 LEU A O 1
ATOM 637 N N . ILE A 1 81 ? 11.127 -2.544 -7.969 1.00 88.56 81 ILE A N 1
ATOM 638 C CA . ILE A 1 81 ? 9.873 -2.985 -7.361 1.00 88.56 81 ILE A CA 1
ATOM 639 C C . ILE A 1 81 ? 10.104 -3.132 -5.866 1.00 88.56 81 ILE A C 1
ATOM 641 O O . ILE A 1 81 ? 11.042 -3.794 -5.438 1.00 88.56 81 ILE A O 1
ATOM 645 N N . GLU A 1 82 ? 9.227 -2.549 -5.064 1.00 90.94 82 GLU A N 1
ATOM 646 C CA . GLU A 1 82 ? 9.184 -2.793 -3.629 1.00 90.94 82 GLU A CA 1
ATOM 647 C C . GLU A 1 82 ? 8.027 -3.723 -3.295 1.00 90.94 82 GLU A C 1
ATOM 649 O O . GLU A 1 82 ? 6.948 -3.621 -3.880 1.00 90.94 82 GLU A O 1
ATOM 654 N N . LYS A 1 83 ? 8.250 -4.611 -2.328 1.00 91.50 83 LYS A N 1
ATOM 655 C CA . LYS A 1 83 ? 7.226 -5.444 -1.705 1.00 91.50 83 LYS A CA 1
ATOM 656 C C . LYS A 1 83 ? 7.098 -5.059 -0.237 1.00 91.50 83 LYS A C 1
ATOM 658 O O . LYS A 1 83 ? 8.064 -5.167 0.513 1.00 91.50 83 LYS A O 1
ATOM 663 N N . LEU A 1 84 ? 5.900 -4.676 0.183 1.00 93.38 84 LEU A N 1
ATOM 664 C CA . LEU A 1 84 ? 5.519 -4.466 1.574 1.00 93.38 84 LEU A CA 1
ATOM 665 C C . LEU A 1 84 ? 4.723 -5.672 2.070 1.00 93.38 84 LEU A C 1
ATOM 667 O O . LEU A 1 84 ? 3.699 -6.023 1.489 1.00 93.38 84 LEU A O 1
ATOM 671 N N . ASN A 1 85 ? 5.143 -6.248 3.193 1.00 93.88 85 ASN A N 1
ATOM 672 C CA . ASN A 1 85 ? 4.282 -7.116 3.985 1.00 93.88 85 ASN A CA 1
ATOM 673 C C . ASN A 1 85 ? 3.540 -6.270 5.032 1.00 93.88 85 ASN A C 1
ATOM 675 O O . ASN A 1 85 ? 4.153 -5.733 5.956 1.00 93.88 85 ASN A O 1
ATOM 679 N N . VAL A 1 86 ? 2.221 -6.142 4.895 1.00 90.25 86 VAL A N 1
ATOM 680 C CA . VAL A 1 86 ? 1.391 -5.257 5.733 1.00 90.25 86 VAL A CA 1
ATOM 681 C C . VAL A 1 86 ? 1.344 -5.722 7.192 1.00 90.25 86 VAL A C 1
ATOM 683 O O . VAL A 1 86 ? 1.271 -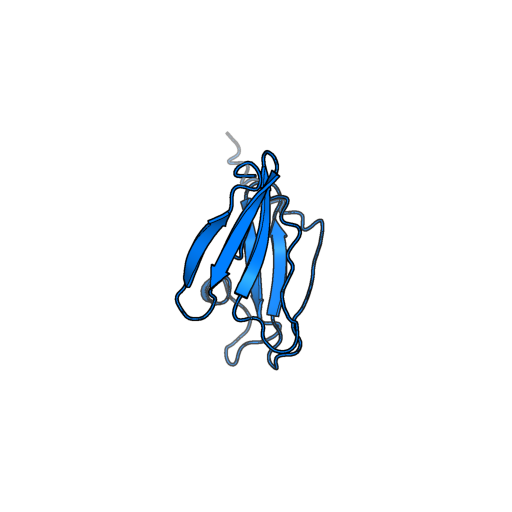4.891 8.097 1.00 90.25 86 VAL A O 1
ATOM 686 N N . MET A 1 87 ? 1.447 -7.032 7.433 1.00 90.69 87 MET A N 1
ATOM 687 C CA . MET A 1 87 ? 1.391 -7.613 8.778 1.00 90.69 87 MET A CA 1
ATOM 688 C C . MET A 1 87 ? 2.682 -7.368 9.560 1.00 90.69 87 MET A C 1
ATOM 690 O O . MET A 1 87 ? 2.638 -7.026 10.738 1.00 90.69 87 MET A O 1
ATOM 694 N N . THR A 1 88 ? 3.837 -7.530 8.910 1.00 93.00 88 THR A N 1
ATOM 695 C CA . THR A 1 88 ? 5.153 -7.377 9.554 1.00 93.00 88 THR A CA 1
ATOM 696 C C . THR A 1 88 ? 5.753 -5.984 9.389 1.00 93.00 88 THR A C 1
ATOM 698 O O . THR A 1 88 ? 6.755 -5.680 10.030 1.00 93.00 88 THR A O 1
ATOM 701 N N . ARG A 1 89 ? 5.168 -5.144 8.523 1.00 89.75 89 ARG A N 1
ATOM 702 C CA . ARG A 1 89 ? 5.704 -3.839 8.093 1.00 89.75 89 ARG A CA 1
ATOM 703 C C . ARG A 1 89 ? 7.093 -3.917 7.453 1.00 89.75 89 ARG A C 1
ATOM 705 O O . ARG A 1 89 ? 7.802 -2.916 7.385 1.00 89.75 89 ARG A O 1
ATOM 712 N N . LYS A 1 90 ? 7.483 -5.094 6.960 1.00 92.00 90 LYS A N 1
ATOM 713 C CA . LYS A 1 90 ? 8.760 -5.296 6.274 1.00 92.00 90 LYS A CA 1
ATOM 714 C C . LYS A 1 90 ? 8.650 -4.869 4.811 1.00 92.00 90 LYS A C 1
ATOM 716 O O . LYS A 1 90 ? 7.740 -5.319 4.115 1.00 92.00 90 LYS A O 1
ATOM 721 N N . VAL A 1 91 ? 9.607 -4.062 4.358 1.00 90.31 91 VAL A N 1
ATOM 722 C CA . VAL A 1 91 ? 9.786 -3.693 2.948 1.00 90.31 91 VAL A CA 1
ATOM 723 C C . VAL A 1 91 ? 10.993 -4.436 2.378 1.00 90.31 91 VAL A C 1
ATOM 725 O O . VAL A 1 91 ? 12.052 -4.487 3.002 1.00 90.31 91 VAL A O 1
ATOM 728 N N . GLU A 1 92 ? 10.825 -5.027 1.200 1.00 90.69 92 GLU A N 1
ATOM 729 C CA . GLU A 1 92 ? 11.873 -5.704 0.438 1.00 90.69 92 GLU A CA 1
ATOM 730 C C . GLU A 1 92 ? 11.974 -5.083 -0.956 1.00 90.69 92 GLU A C 1
ATOM 732 O O . GLU A 1 92 ? 10.963 -4.908 -1.635 1.00 90.69 92 GLU A O 1
ATOM 737 N N . VAL A 1 93 ? 13.195 -4.771 -1.392 1.00 88.44 93 VAL A N 1
ATOM 738 C CA . VAL A 1 93 ? 13.463 -4.262 -2.742 1.00 88.44 93 VAL A CA 1
ATOM 739 C C . VAL A 1 93 ? 13.788 -5.436 -3.660 1.00 88.44 93 VAL A C 1
ATOM 741 O O . VAL A 1 93 ? 14.720 -6.200 -3.407 1.00 88.44 93 VAL A O 1
ATOM 744 N N . LEU A 1 94 ? 13.020 -5.566 -4.735 1.00 82.44 94 LEU A N 1
ATOM 745 C CA . LEU A 1 94 ? 13.183 -6.557 -5.786 1.00 82.44 94 LEU A CA 1
ATOM 746 C C . LEU A 1 94 ? 13.833 -5.888 -7.002 1.00 82.44 94 LEU A C 1
ATOM 748 O O . LEU A 1 94 ? 13.267 -4.985 -7.622 1.00 82.44 94 LEU A O 1
ATOM 752 N N . TRP A 1 95 ? 15.030 -6.351 -7.353 1.00 72.31 95 TRP A N 1
ATOM 753 C CA . TRP A 1 95 ? 15.727 -5.942 -8.569 1.00 72.31 95 TRP A CA 1
ATOM 754 C C . TRP A 1 95 ? 15.389 -6.911 -9.699 1.00 72.31 95 TRP A C 1
ATOM 756 O O . TRP A 1 95 ? 15.738 -8.087 -9.636 1.00 72.31 95 TRP A O 1
ATOM 766 N N . LEU A 1 96 ? 14.761 -6.411 -10.764 1.00 64.31 96 LEU A N 1
ATOM 767 C CA . LEU A 1 96 ? 14.452 -7.204 -11.961 1.00 64.31 96 LEU A CA 1
ATOM 768 C C . LEU A 1 96 ? 15.670 -7.451 -12.876 1.00 64.31 96 LEU A C 1
ATOM 770 O O . LEU A 1 96 ? 15.518 -8.038 -13.940 1.00 64.31 96 LEU A O 1
ATOM 774 N N . MET A 1 97 ? 16.875 -7.022 -12.484 1.00 58.50 97 MET A N 1
ATOM 775 C CA . MET A 1 97 ? 18.105 -7.149 -13.285 1.00 58.50 97 MET A CA 1
ATOM 776 C C . MET A 1 97 ? 18.972 -8.370 -12.918 1.00 58.50 97 MET A C 1
ATOM 778 O O . MET A 1 97 ? 20.127 -8.429 -13.323 1.00 58.50 97 MET A O 1
ATOM 782 N N . ASN A 1 98 ? 18.439 -9.337 -12.162 1.00 52.22 98 ASN A N 1
ATOM 783 C CA . ASN A 1 98 ? 19.144 -10.574 -11.784 1.00 52.22 98 ASN A CA 1
ATOM 784 C C . ASN A 1 98 ? 18.669 -11.808 -12.586 1.00 52.22 98 ASN A C 1
ATOM 786 O O . ASN A 1 98 ? 18.505 -12.885 -12.011 1.00 52.22 98 ASN A O 1
ATOM 790 N N . PHE A 1 99 ? 18.441 -11.655 -13.894 1.00 52.94 99 PHE A N 1
ATOM 791 C CA . PHE A 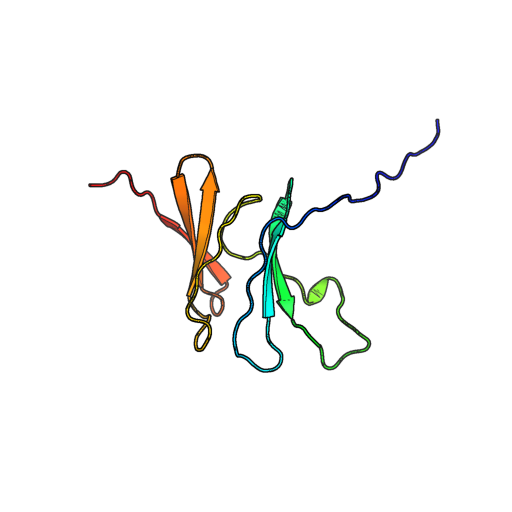1 99 ? 18.242 -12.769 -14.832 1.00 52.94 99 PHE A CA 1
ATOM 792 C C . PHE A 1 99 ? 19.380 -12.807 -15.849 1.00 52.94 99 PHE A C 1
ATOM 794 O O . PHE A 1 99 ? 19.763 -11.712 -16.321 1.00 52.94 99 PHE A O 1
#

Foldseek 3Di:
DPPPPDDPPWDFPDWDWAPDVQIKIWTQIPPFATKIAGPADPDPTTDPVRMDGFWEHNQWPWDAHSHDRQWIWTYYPPRWIWIARPVVRDIDIDDPPPD

Radius of gyration: 15.07 Å; Cα contacts (8 Å, |Δi|>4): 223; chains: 1; bounding box: 33×51×31 Å

Secondary structure (DSSP, 8-state):
-----------EEEEEE-SSSSPEEEEEETTS-EEEEES--SSSS--GGG-EE-SS-TT--EE--SS-TTEEEEE-GGG-EEEEETTTTEEEEEPTT--

Mean predicted aligned error: 7.55 Å